Protein AF-A0A7S1TSW2-F1 (afdb_monomer)

Nearest PDB structures (foldseek):
  7vyv-assembly1_B  TM=2.703E-01  e=9.333E-02  Klebsiella phage GH-K3
  3m7o-assembly3_C  TM=3.917E-01  e=9.708E-01  Mus musculus
  4f8t-assembly1_A-2  TM=3.704E-01  e=3.701E+00  Homo sapiens
  4jvf-assembly1_B  TM=3.616E-01  e=3.913E+00  Homo sapiens
  4f80-assembly1_A-2  TM=3.771E-01  e=9.032E+00  Homo sapiens

Mean predicted aligned error: 3.85 Å

Sequence (163 aa):
TVVEFISYEGEMTAADGPAAGMTSVDIGIAQSYQTPVGESLQRTGSICAPASWVSAPRTRGAINYMQYIEVCVLSIPDLFFNEFHYNDIGVDDGEFIEVAGNINTDLTDWSIALYNGNDDQVYDTVSLTGCALSNEVMGVGFYVVGFPTNGIQNGAPDGIALV

Organism: NCBI:txid124430

Foldseek 3Di:
DWPAKAKELAKDQACDDPRHRPIHHYLDDDDDLAAAPQWKWFFADEQQDGRHIDIDGDDAWHADDNYDHDPNPPARPQKDWGIWAQDYNPWRAFTKTKMKHFFFSAQVPKKKWKAAPVRSYTPDIGRDHDTGFHCPDPGMGMDMDTAHTNRHPDDNIIMMTID

Radius of gyration: 14.83 Å; Cα contacts (8 Å, |Δi|>4): 445; chains: 1; bounding box: 41×32×35 Å

pLDDT: mean 92.37, std 8.53, range [55.44, 98.75]

Solvent-accessible surface area (backbone atoms only — not comparable to full-atom values): 8747 Å² total; per-residue (Å²): 102,69,77,45,46,37,17,29,62,39,68,44,55,27,67,36,69,90,48,45,77,39,69,35,46,48,60,85,57,70,69,39,74,78,29,60,81,64,45,23,45,26,38,26,40,42,63,48,68,60,78,45,66,44,81,42,72,61,39,88,77,54,80,34,75,76,36,43,82,63,89,59,90,48,75,59,53,71,63,45,83,37,36,36,33,48,46,21,52,83,65,36,65,78,22,32,44,26,35,34,24,39,42,58,40,64,30,69,87,28,32,41,37,35,32,39,37,90,74,28,34,60,79,49,72,47,72,42,76,53,77,43,28,52,68,74,54,100,51,30,15,53,50,78,46,77,42,57,68,71,61,49,78,85,43,73,19,21,33,45,30,37,53

Structure (mmCIF, N/CA/C/O backbone):
data_AF-A0A7S1TSW2-F1
#
_entry.id   AF-A0A7S1TSW2-F1
#
loop_
_atom_site.group_PDB
_atom_site.id
_atom_site.type_symbol
_atom_site.label_atom_id
_atom_site.label_alt_id
_atom_site.label_comp_id
_atom_site.label_asym_id
_atom_site.label_entity_id
_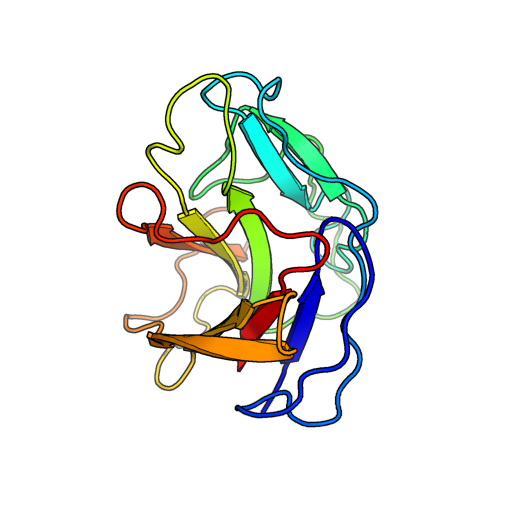atom_site.label_seq_id
_atom_site.pdbx_PDB_ins_code
_atom_site.Cartn_x
_atom_site.Cartn_y
_atom_site.Cartn_z
_atom_site.occupancy
_atom_site.B_iso_or_equiv
_atom_site.auth_seq_id
_atom_site.auth_comp_id
_atom_site.auth_asym_id
_atom_site.auth_atom_id
_atom_site.pdbx_PDB_model_num
ATOM 1 N N . THR A 1 1 ? -1.658 -4.198 16.114 1.00 89.62 1 THR A N 1
ATOM 2 C CA . THR A 1 1 ? -1.594 -2.746 16.446 1.00 89.62 1 THR A CA 1
ATOM 3 C C . THR A 1 1 ? -1.232 -2.051 15.170 1.00 89.62 1 THR A C 1
ATOM 5 O O . THR A 1 1 ? -0.406 -2.608 14.472 1.00 89.62 1 THR A O 1
ATOM 8 N N . VAL A 1 2 ? -1.760 -0.867 14.863 1.00 97.06 2 VAL A N 1
ATOM 9 C CA . VAL A 1 2 ? -1.418 -0.227 13.582 1.00 97.06 2 VAL A CA 1
ATOM 10 C C . VAL A 1 2 ? 0.081 0.066 13.505 1.00 97.06 2 VAL A C 1
ATOM 12 O O . VAL A 1 2 ? 0.618 0.801 14.335 1.00 97.06 2 VAL A O 1
ATOM 15 N N . VAL A 1 3 ? 0.738 -0.548 12.525 1.00 95.75 3 VAL A N 1
ATOM 16 C CA . VAL A 1 3 ? 2.161 -0.379 12.203 1.00 95.75 3 VAL A CA 1
ATOM 17 C C . VAL A 1 3 ? 2.345 0.769 11.226 1.00 95.75 3 VAL A C 1
ATOM 19 O O . VAL A 1 3 ? 3.265 1.570 11.367 1.00 95.75 3 VAL A O 1
ATOM 22 N N . GLU A 1 4 ? 1.438 0.873 10.264 1.00 96.81 4 GLU A N 1
ATOM 23 C CA . GLU A 1 4 ? 1.472 1.890 9.229 1.00 96.81 4 GLU A CA 1
ATOM 24 C C . GLU A 1 4 ? 0.041 2.239 8.825 1.00 96.81 4 GLU A C 1
ATOM 26 O O . GLU A 1 4 ? -0.789 1.347 8.673 1.00 96.81 4 GLU A O 1
ATOM 31 N N . PHE A 1 5 ? -0.251 3.529 8.663 1.00 98.38 5 PHE A N 1
ATOM 32 C CA . PHE A 1 5 ? -1.504 4.007 8.087 1.00 98.38 5 PHE A CA 1
ATOM 33 C C . PHE A 1 5 ? -1.174 5.082 7.060 1.00 98.38 5 PHE A C 1
ATOM 35 O O . PHE A 1 5 ? -0.730 6.173 7.423 1.00 98.38 5 PHE A O 1
ATOM 42 N N . ILE A 1 6 ? -1.346 4.745 5.785 1.00 98.31 6 ILE A N 1
ATOM 43 C CA . ILE A 1 6 ? -1.089 5.643 4.660 1.00 98.31 6 ILE A CA 1
ATOM 44 C C . ILE A 1 6 ? -2.370 5.888 3.879 1.00 98.31 6 ILE A C 1
ATOM 46 O O . ILE A 1 6 ? -3.289 5.071 3.898 1.00 98.31 6 ILE A O 1
ATOM 50 N N . SER A 1 7 ? -2.409 7.014 3.191 1.00 98.38 7 SER A N 1
ATOM 51 C CA . SER A 1 7 ? -3.493 7.412 2.300 1.00 98.38 7 SER A CA 1
ATOM 52 C C . SER A 1 7 ? -2.935 7.901 0.976 1.00 98.38 7 SER A C 1
ATOM 54 O O . SER A 1 7 ? -1.748 8.214 0.854 1.00 98.38 7 SER A O 1
ATOM 56 N N . TYR A 1 8 ? -3.796 7.912 -0.030 1.00 97.19 8 TYR A N 1
ATOM 57 C CA . TYR A 1 8 ? -3.525 8.491 -1.336 1.00 97.19 8 TYR A CA 1
ATOM 58 C C . TYR A 1 8 ? -4.589 9.542 -1.644 1.00 97.19 8 TYR A C 1
ATOM 60 O O . TYR A 1 8 ? -5.684 9.516 -1.094 1.00 97.19 8 TYR A O 1
ATOM 68 N N . GLU A 1 9 ? -4.237 10.502 -2.504 1.00 96.25 9 GLU A N 1
ATOM 69 C CA . GLU A 1 9 ? -5.107 11.631 -2.879 1.00 96.25 9 GLU A CA 1
ATOM 70 C C . GLU A 1 9 ? -5.470 12.595 -1.725 1.00 96.25 9 GLU A C 1
ATOM 72 O O . GLU A 1 9 ? -6.399 13.397 -1.847 1.00 96.25 9 GLU A O 1
ATOM 77 N N . GLY A 1 10 ? -4.698 12.588 -0.634 1.00 96.81 10 GLY A N 1
ATOM 78 C CA . GLY A 1 10 ? -4.856 13.483 0.514 1.00 96.81 10 GLY A CA 1
ATOM 79 C C . GLY A 1 10 ? -4.741 12.755 1.851 1.00 96.81 10 GLY A C 1
ATOM 80 O O . GLY A 1 10 ? -4.442 11.572 1.901 1.00 96.81 10 GLY A O 1
ATOM 81 N N . GLU A 1 11 ? -4.986 13.472 2.948 1.00 97.44 11 GLU A N 1
ATOM 82 C CA . GLU A 1 11 ? -4.928 12.934 4.312 1.00 97.44 11 GLU A CA 1
ATOM 83 C C . GLU A 1 11 ? -6.337 12.652 4.860 1.00 97.44 11 GLU A C 1
ATOM 85 O O . GLU A 1 11 ? -7.238 13.474 4.686 1.00 97.44 11 GLU A O 1
ATOM 90 N N . MET A 1 12 ? -6.510 11.536 5.577 1.00 98.00 12 MET A N 1
ATOM 91 C CA . MET A 1 12 ? -7.738 11.177 6.297 1.00 98.00 12 MET A CA 1
ATOM 92 C C . MET A 1 12 ? -7.485 10.903 7.784 1.00 98.00 12 MET A C 1
ATOM 94 O O . MET A 1 12 ? -6.357 10.651 8.217 1.00 98.00 12 MET A O 1
ATOM 98 N N . THR A 1 13 ? -8.550 10.912 8.587 1.00 98.50 13 THR A N 1
ATOM 99 C CA . THR A 1 13 ? -8.521 10.423 9.974 1.00 98.50 13 THR A CA 1
ATOM 100 C C . THR A 1 13 ? -9.581 9.353 10.139 1.00 98.50 13 THR A C 1
ATOM 102 O O . THR A 1 13 ? -10.763 9.661 10.073 1.00 98.50 13 THR A O 1
ATOM 105 N N . ALA A 1 14 ? -9.161 8.114 10.387 1.00 98.62 14 ALA A N 1
ATOM 106 C CA . ALA A 1 14 ? -10.075 6.980 10.436 1.00 98.62 14 ALA A CA 1
ATOM 107 C C . ALA A 1 14 ? -11.142 7.158 11.530 1.00 98.62 14 ALA A C 1
ATOM 109 O O . ALA A 1 14 ? -10.827 7.407 12.699 1.00 98.62 14 ALA A O 1
ATOM 110 N N . ALA A 1 15 ? -12.409 6.997 11.159 1.00 98.56 15 ALA A N 1
ATOM 111 C CA . ALA A 1 15 ? -13.543 7.063 12.071 1.00 98.56 15 ALA A CA 1
ATOM 112 C C . ALA A 1 15 ? -13.696 5.775 12.896 1.00 98.56 15 ALA A C 1
ATOM 114 O O . ALA A 1 15 ? -14.164 5.827 14.038 1.00 98.56 15 ALA A O 1
ATOM 115 N N . ASP A 1 16 ? -13.297 4.628 12.341 1.00 98.50 16 ASP A N 1
ATOM 116 C CA . ASP A 1 16 ? -13.421 3.318 12.978 1.00 98.50 16 ASP A CA 1
ATOM 117 C C . ASP A 1 16 ? -12.282 2.338 12.605 1.00 98.50 16 ASP A C 1
ATOM 119 O O . ASP A 1 16 ? -11.191 2.722 12.171 1.00 98.50 16 ASP A O 1
ATOM 123 N N . GLY A 1 17 ? -12.498 1.049 12.878 1.00 98.06 17 GLY A N 1
ATOM 124 C CA . GLY A 1 17 ? -11.530 -0.0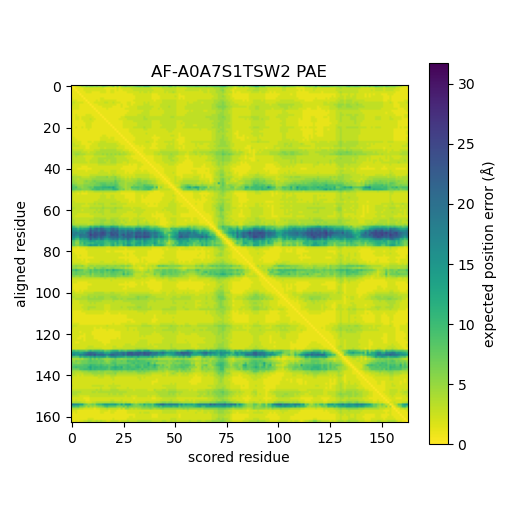04 12.595 1.00 98.06 17 GLY A CA 1
ATOM 125 C C . GLY A 1 17 ? -10.240 0.087 13.427 1.00 98.06 17 GLY A C 1
ATOM 126 O O . GLY A 1 17 ? -10.172 0.799 14.433 1.00 98.06 17 GLY A O 1
ATOM 127 N N . PRO A 1 18 ? -9.197 -0.665 13.040 1.00 98.25 18 PRO A N 1
ATOM 128 C CA . PRO A 1 18 ? -7.937 -0.720 13.781 1.00 98.25 18 PRO A CA 1
ATOM 129 C C . PRO A 1 18 ? -7.215 0.626 13.928 1.00 98.25 18 PRO A C 1
ATOM 131 O O . PRO A 1 18 ? -6.540 0.838 14.934 1.00 98.25 18 PRO A O 1
ATOM 134 N N . ALA A 1 19 ? -7.367 1.521 12.949 1.00 98.56 19 ALA A N 1
ATOM 135 C CA . ALA A 1 19 ? -6.777 2.855 12.931 1.00 98.56 19 ALA A CA 1
ATOM 136 C C . ALA A 1 19 ? -7.695 3.953 13.493 1.00 98.56 19 ALA A C 1
ATOM 138 O O . ALA A 1 19 ? -7.362 5.125 13.357 1.00 98.56 19 ALA A O 1
ATOM 139 N N . ALA A 1 20 ? -8.817 3.620 14.142 1.00 98.62 20 ALA A N 1
ATOM 140 C CA . ALA A 1 20 ? -9.770 4.601 14.670 1.00 98.62 20 ALA A CA 1
ATOM 141 C C . ALA A 1 20 ? -9.093 5.742 15.460 1.00 98.62 20 ALA A C 1
ATOM 143 O O . ALA A 1 20 ? -8.399 5.516 16.456 1.00 98.62 20 ALA A O 1
ATOM 144 N N . GLY A 1 21 ? -9.327 6.981 15.027 1.00 98.44 21 GLY A N 1
ATOM 145 C CA . GLY A 1 21 ? -8.756 8.200 15.602 1.00 98.44 21 GLY A CA 1
ATOM 146 C C . GLY A 1 21 ? -7.308 8.498 15.197 1.00 98.44 21 GLY A C 1
ATOM 147 O O . GLY A 1 21 ? -6.766 9.510 15.640 1.00 98.44 21 GLY A O 1
ATOM 148 N N . MET A 1 22 ? -6.674 7.653 14.380 1.00 98.69 22 MET A N 1
ATOM 149 C CA . MET A 1 22 ? -5.363 7.914 13.790 1.00 98.69 22 MET A CA 1
ATOM 150 C C . MET A 1 22 ? -5.520 8.712 12.499 1.00 98.69 22 MET A C 1
ATOM 152 O O . MET A 1 22 ? -6.403 8.441 11.687 1.00 98.69 22 MET A O 1
ATOM 156 N N . THR A 1 23 ? -4.627 9.674 12.301 1.00 98.56 23 THR A N 1
ATOM 157 C CA . THR A 1 23 ? -4.477 10.393 11.035 1.00 98.56 23 THR A CA 1
ATOM 158 C C . THR A 1 23 ? -3.488 9.635 10.150 1.00 98.56 23 THR A C 1
ATOM 160 O O . THR A 1 23 ? -2.413 9.252 10.617 1.00 98.56 23 THR A O 1
ATOM 163 N N . SER A 1 24 ? -3.871 9.379 8.901 1.00 98.50 24 SER A N 1
ATOM 164 C CA . SER A 1 24 ? -3.026 8.726 7.894 1.00 98.50 24 SER A CA 1
ATOM 165 C C . SER A 1 24 ? -1.832 9.598 7.508 1.00 98.50 24 SER A C 1
ATOM 167 O O . SER A 1 24 ? -1.896 10.815 7.646 1.00 98.50 24 SER A O 1
ATOM 169 N N . VAL A 1 25 ? -0.794 9.008 6.923 1.00 97.69 25 VAL A N 1
ATOM 170 C CA . VAL A 1 25 ? 0.234 9.755 6.186 1.00 97.69 25 VAL A CA 1
ATOM 171 C C . VAL A 1 25 ? -0.095 9.725 4.693 1.00 97.69 25 VAL A C 1
ATOM 173 O O . VAL A 1 25 ? -0.043 8.658 4.084 1.00 97.69 25 VAL A O 1
ATOM 176 N N . ASP A 1 26 ? -0.388 10.885 4.099 1.00 97.69 26 ASP A N 1
ATOM 177 C CA . ASP A 1 26 ? -0.530 11.011 2.641 1.00 97.69 26 ASP A CA 1
ATOM 178 C C . ASP A 1 26 ? 0.809 10.699 1.954 1.00 97.69 26 ASP A C 1
ATOM 180 O O . ASP A 1 26 ? 1.849 11.286 2.279 1.00 97.69 26 ASP A O 1
ATOM 184 N N . ILE A 1 27 ? 0.794 9.775 0.992 1.00 97.12 27 ILE A N 1
ATOM 185 C CA . ILE A 1 27 ? 1.990 9.403 0.228 1.00 97.12 27 ILE A CA 1
ATOM 186 C C . ILE A 1 27 ? 2.400 10.469 -0.800 1.00 97.12 27 ILE A C 1
ATOM 188 O O . ILE A 1 27 ? 3.504 10.407 -1.347 1.00 97.12 27 ILE A O 1
ATOM 192 N N . GLY A 1 28 ? 1.522 11.440 -1.076 1.00 96.50 28 GLY A N 1
ATOM 193 C CA . GLY A 1 28 ? 1.790 12.605 -1.918 1.00 96.50 28 GLY A CA 1
ATOM 194 C C . GLY A 1 28 ? 1.789 12.336 -3.426 1.00 96.50 28 GLY A C 1
ATOM 195 O O . GLY A 1 28 ? 2.109 13.237 -4.206 1.00 96.50 28 GLY A O 1
ATOM 196 N N . ILE A 1 29 ? 1.439 11.119 -3.850 1.00 96.56 29 ILE A N 1
ATOM 197 C CA . ILE A 1 29 ? 1.208 10.737 -5.249 1.00 96.56 29 ILE A CA 1
ATOM 198 C C . ILE A 1 29 ? -0.045 9.863 -5.357 1.00 96.56 29 ILE A C 1
ATOM 200 O O . ILE A 1 29 ? -0.470 9.254 -4.381 1.00 96.56 29 ILE A O 1
ATOM 204 N N . ALA A 1 30 ? -0.624 9.791 -6.552 1.00 96.94 30 ALA A N 1
ATOM 205 C CA . ALA A 1 30 ? -1.864 9.071 -6.808 1.00 96.94 30 ALA A CA 1
ATOM 206 C C . ALA A 1 30 ? -1.850 8.433 -8.198 1.00 96.94 30 ALA A C 1
ATOM 208 O O . ALA A 1 30 ? -1.189 8.930 -9.117 1.00 96.94 30 ALA A O 1
ATOM 209 N N . GLN A 1 31 ? -2.601 7.346 -8.351 1.00 96.94 31 GLN A N 1
ATOM 210 C CA . GLN A 1 31 ? -3.017 6.858 -9.658 1.00 96.94 31 GLN A CA 1
ATOM 211 C C . GLN A 1 31 ? -4.308 7.567 -10.081 1.00 96.94 31 GLN A C 1
ATOM 213 O O . GLN A 1 31 ? -5.016 8.150 -9.271 1.00 96.94 31 GLN A O 1
ATOM 218 N N . SER A 1 32 ? -4.595 7.564 -11.376 1.00 94.19 32 SER A N 1
ATOM 219 C CA . SER A 1 32 ? -5.779 8.205 -11.941 1.00 94.19 32 SER A CA 1
ATOM 220 C C . SER A 1 32 ? -6.268 7.411 -13.143 1.00 94.19 32 SER A C 1
ATOM 222 O O . SER A 1 32 ? -5.542 6.570 -13.668 1.00 94.19 32 SER A O 1
ATOM 224 N N . TYR A 1 33 ? -7.401 7.829 -13.705 1.00 92.56 33 TYR A N 1
ATOM 225 C CA . TYR A 1 33 ? -7.931 7.335 -14.982 1.00 92.56 33 TYR A CA 1
ATOM 226 C C . TYR A 1 33 ? -6.994 7.552 -16.192 1.00 92.56 33 TYR A C 1
ATOM 228 O O . TYR A 1 33 ? -7.369 7.274 -17.333 1.00 92.56 33 TYR A O 1
ATOM 236 N N . GLN A 1 34 ? -5.812 8.146 -15.991 1.00 94.12 34 GLN A N 1
ATOM 237 C CA . GLN A 1 34 ? -4.747 8.316 -16.984 1.00 94.12 34 GLN A CA 1
ATOM 238 C C . GLN A 1 34 ? -3.490 7.490 -16.670 1.00 94.12 34 GLN A C 1
ATOM 240 O O . GLN A 1 34 ? -2.536 7.532 -17.446 1.00 94.12 34 GLN A O 1
ATOM 245 N N . THR A 1 35 ? -3.469 6.741 -15.567 1.00 95.25 35 THR A N 1
ATOM 246 C CA . THR A 1 35 ? -2.348 5.874 -15.202 1.00 95.25 35 THR A CA 1
ATOM 247 C C . THR A 1 35 ? -2.260 4.695 -16.174 1.00 95.25 35 THR A C 1
ATOM 249 O O . THR A 1 35 ? -3.221 3.939 -16.307 1.00 95.25 35 THR A O 1
ATOM 252 N N . PRO A 1 36 ? -1.134 4.504 -16.886 1.00 95.88 36 PRO A N 1
ATOM 253 C CA . PRO A 1 36 ? -0.985 3.380 -17.801 1.00 95.88 36 PRO A CA 1
ATOM 254 C C . PRO A 1 36 ? -1.201 2.024 -17.123 1.00 95.88 36 PRO A C 1
ATOM 256 O O . PRO A 1 36 ? -0.710 1.778 -16.022 1.00 95.88 36 PRO A O 1
ATOM 259 N N . VAL A 1 37 ? -1.872 1.112 -17.830 1.00 94.69 37 VAL A N 1
ATOM 260 C CA . VAL A 1 37 ? -2.028 -0.277 -17.383 1.00 94.69 37 VAL A CA 1
ATOM 261 C C . VAL A 1 37 ? -0.652 -0.892 -17.123 1.00 94.69 37 VAL A C 1
ATOM 263 O O . VAL A 1 37 ? 0.212 -0.916 -18.003 1.00 94.69 37 VAL A O 1
ATOM 266 N N . GLY A 1 38 ? -0.475 -1.443 -15.923 1.00 95.31 38 GLY A N 1
ATOM 267 C CA . GLY A 1 38 ? 0.774 -2.063 -15.485 1.00 95.31 38 GLY A CA 1
ATOM 268 C C . GLY A 1 38 ? 1.695 -1.173 -14.655 1.00 95.31 38 GLY A C 1
ATOM 269 O O . GLY A 1 38 ? 2.755 -1.651 -14.256 1.00 95.31 38 GLY A O 1
ATOM 270 N N . GLU A 1 39 ? 1.294 0.060 -14.363 1.00 97.38 39 GLU A N 1
ATOM 271 C CA . GLU A 1 39 ? 1.942 0.921 -13.372 1.00 97.38 39 GLU A CA 1
ATOM 272 C C . GLU A 1 39 ? 1.393 0.664 -11.959 1.00 97.38 39 GLU A C 1
ATOM 274 O O . GLU A 1 39 ? 0.256 0.229 -11.773 1.00 97.38 39 GLU A O 1
ATOM 279 N N . SER A 1 40 ? 2.205 0.964 -10.953 1.00 98.31 40 SER A N 1
ATOM 280 C CA . SER A 1 40 ? 1.868 0.886 -9.529 1.00 98.31 40 SER A CA 1
ATOM 281 C C . SER A 1 40 ? 2.538 2.027 -8.770 1.00 98.31 40 SER A C 1
ATOM 283 O O . SER A 1 40 ? 3.494 2.638 -9.255 1.00 98.31 40 SER A O 1
ATOM 285 N N . LEU A 1 41 ? 2.042 2.317 -7.569 1.00 98.38 41 LEU A N 1
ATOM 286 C CA . LEU A 1 41 ? 2.715 3.202 -6.626 1.00 98.38 41 LEU A CA 1
ATOM 287 C C . LEU A 1 41 ? 3.695 2.372 -5.805 1.00 98.38 41 LEU A C 1
ATOM 289 O O . LEU A 1 41 ? 3.311 1.393 -5.171 1.00 98.38 41 LEU A O 1
ATOM 293 N N . GLN A 1 42 ? 4.964 2.757 -5.837 1.00 98.25 42 GLN A N 1
ATOM 294 C CA . GLN A 1 42 ? 6.084 1.994 -5.300 1.00 98.25 42 GLN A CA 1
ATOM 295 C C . GLN A 1 42 ? 6.883 2.833 -4.317 1.00 98.25 42 GLN A C 1
ATOM 297 O O . GLN A 1 42 ? 7.248 3.972 -4.619 1.00 98.25 42 GLN A O 1
ATOM 302 N N . ARG A 1 43 ? 7.257 2.255 -3.175 1.00 96.44 43 ARG A N 1
ATOM 303 C CA . ARG A 1 43 ? 8.323 2.824 -2.351 1.00 96.44 43 ARG A CA 1
ATOM 304 C C . ARG A 1 43 ? 9.656 2.748 -3.091 1.00 96.44 43 ARG A C 1
ATOM 306 O O . ARG A 1 43 ? 9.990 1.722 -3.674 1.00 96.44 43 ARG A O 1
ATOM 313 N N . THR A 1 44 ? 10.443 3.816 -3.031 1.00 94.62 44 THR A N 1
ATOM 314 C CA . THR A 1 44 ? 11.757 3.914 -3.687 1.00 94.62 44 THR A CA 1
ATOM 315 C C . THR A 1 44 ? 12.851 4.352 -2.706 1.00 94.62 44 THR A C 1
ATOM 317 O O . THR A 1 44 ? 12.566 4.804 -1.594 1.00 94.62 44 THR A O 1
ATOM 320 N N . GLY A 1 45 ? 14.118 4.229 -3.107 1.00 91.56 45 GLY A N 1
ATOM 321 C CA . GLY A 1 45 ? 15.274 4.530 -2.262 1.00 91.56 45 GLY A CA 1
ATOM 322 C C . GLY A 1 45 ? 15.671 3.382 -1.327 1.00 91.56 45 GLY A C 1
ATOM 323 O O . GLY A 1 45 ? 15.528 2.210 -1.665 1.00 91.56 45 GLY A O 1
ATOM 324 N N . SER A 1 46 ? 16.217 3.707 -0.155 1.00 88.00 46 SER A N 1
ATOM 325 C CA . SER A 1 46 ? 16.716 2.700 0.791 1.00 88.00 46 SER A CA 1
ATOM 326 C C . SER A 1 46 ? 15.582 1.884 1.417 1.00 88.00 46 SER A C 1
ATOM 328 O O . SER A 1 46 ? 14.668 2.450 2.014 1.00 88.00 46 SER A O 1
ATOM 330 N N . ILE A 1 47 ? 15.682 0.553 1.371 1.00 86.50 47 ILE A N 1
ATOM 331 C CA . ILE A 1 47 ? 14.711 -0.352 2.009 1.00 86.50 47 ILE A CA 1
ATOM 332 C C . ILE A 1 47 ? 14.734 -0.291 3.545 1.00 86.50 47 ILE A C 1
ATOM 334 O O . ILE A 1 47 ? 13.784 -0.711 4.195 1.00 86.50 47 ILE A O 1
ATOM 338 N N . CYS A 1 48 ? 15.816 0.223 4.140 1.00 82.25 48 CYS A N 1
ATOM 339 C CA . CYS A 1 48 ? 15.951 0.321 5.596 1.00 82.25 48 CYS A CA 1
ATOM 340 C C . CYS A 1 48 ? 15.143 1.493 6.180 1.00 82.25 48 CYS A C 1
ATOM 342 O O . CYS A 1 48 ? 14.857 1.517 7.373 1.00 82.25 48 CYS A O 1
ATOM 344 N N . ALA A 1 49 ? 14.839 2.499 5.359 1.00 81.50 49 ALA A N 1
ATOM 345 C CA . ALA A 1 49 ? 14.081 3.685 5.746 1.00 81.50 49 ALA A CA 1
ATOM 346 C C . ALA A 1 49 ? 13.251 4.166 4.550 1.00 81.50 49 ALA A C 1
ATOM 348 O O . ALA A 1 49 ? 13.478 5.267 4.033 1.00 81.50 49 ALA A O 1
ATOM 349 N N . PRO A 1 50 ? 12.335 3.324 4.046 1.00 79.69 50 PRO A N 1
ATOM 350 C CA . PRO A 1 50 ? 11.647 3.643 2.821 1.00 79.69 50 PRO A CA 1
ATOM 351 C C . PRO A 1 50 ? 10.602 4.715 3.171 1.00 79.69 50 PRO A C 1
ATOM 353 O O . PRO A 1 50 ? 9.813 4.560 4.102 1.00 79.69 50 PRO A O 1
ATOM 356 N N . ALA A 1 51 ? 10.638 5.855 2.483 1.00 82.88 51 ALA A N 1
ATOM 357 C CA . ALA A 1 51 ? 9.800 7.024 2.803 1.00 82.88 51 ALA A CA 1
ATOM 358 C C . ALA A 1 51 ? 9.200 7.694 1.561 1.00 82.88 51 ALA A C 1
ATOM 360 O O . ALA A 1 51 ? 8.140 8.304 1.644 1.00 82.88 51 ALA A O 1
ATOM 361 N N . SER A 1 52 ? 9.863 7.560 0.414 1.00 93.75 52 SER A N 1
ATOM 362 C CA . SER A 1 52 ? 9.439 8.182 -0.837 1.00 93.75 52 SER A CA 1
ATOM 363 C C . SER A 1 52 ? 8.661 7.203 -1.702 1.00 93.75 52 SER A C 1
ATOM 365 O O . SER A 1 52 ? 9.005 6.020 -1.752 1.00 93.75 52 SER A O 1
ATOM 367 N N . TRP A 1 53 ? 7.684 7.728 -2.435 1.00 97.69 53 TRP A N 1
ATOM 368 C CA . TRP A 1 53 ? 6.862 6.984 -3.382 1.00 97.69 53 TRP A CA 1
ATOM 369 C C . TRP A 1 53 ? 7.104 7.450 -4.822 1.00 97.69 53 TRP A C 1
ATOM 371 O O . TRP A 1 53 ? 7.455 8.606 -5.065 1.00 97.69 53 TRP A O 1
ATOM 381 N N . VAL A 1 54 ? 6.917 6.549 -5.784 1.00 97.81 54 VAL A N 1
ATOM 382 C CA . VAL A 1 54 ? 6.993 6.819 -7.227 1.00 97.81 54 VAL A CA 1
ATOM 383 C C . VAL A 1 54 ? 5.924 6.013 -7.969 1.00 97.81 54 VAL A C 1
ATOM 385 O O . VAL A 1 54 ? 5.572 4.927 -7.523 1.00 97.81 54 VAL A O 1
ATOM 388 N N . SER A 1 55 ? 5.418 6.519 -9.097 1.00 97.44 55 SER A N 1
ATOM 389 C CA . SER A 1 55 ? 4.687 5.688 -10.067 1.00 97.44 55 SER A CA 1
ATOM 390 C C . SER A 1 55 ? 5.688 5.075 -11.039 1.00 97.44 55 SER A C 1
ATOM 392 O O . SER A 1 55 ? 6.450 5.818 -11.667 1.00 97.44 55 SER A O 1
ATOM 394 N N . ALA A 1 56 ? 5.712 3.750 -11.134 1.00 98.06 56 ALA A N 1
ATOM 395 C CA . ALA A 1 56 ? 6.587 3.024 -12.050 1.00 98.06 56 ALA A CA 1
ATOM 396 C C . ALA A 1 56 ? 5.947 1.695 -12.510 1.00 98.06 56 ALA A C 1
ATOM 398 O O . ALA A 1 56 ? 4.962 1.244 -11.913 1.00 98.06 56 ALA A O 1
ATOM 399 N N . PRO A 1 57 ? 6.503 1.020 -13.541 1.00 97.88 57 PRO A N 1
ATOM 400 C CA . PRO A 1 57 ? 6.048 -0.308 -13.940 1.00 97.88 57 PRO A CA 1
ATOM 401 C C . PRO A 1 57 ? 6.117 -1.290 -12.770 1.00 97.88 57 PRO A C 1
ATOM 403 O O . PRO A 1 57 ? 7.150 -1.373 -12.104 1.00 97.88 57 PRO A O 1
ATOM 406 N N . ARG A 1 58 ? 5.035 -2.040 -12.540 1.00 96.88 58 ARG A N 1
ATOM 407 C CA . ARG A 1 58 ? 4.871 -2.893 -11.356 1.00 96.88 58 ARG A CA 1
ATOM 408 C C . ARG A 1 58 ? 5.954 -3.956 -11.177 1.00 96.88 58 ARG A C 1
ATOM 410 O O . ARG A 1 58 ? 6.367 -4.598 -12.146 1.00 96.88 58 ARG A O 1
ATOM 417 N N . THR A 1 59 ? 6.330 -4.199 -9.926 1.00 96.31 59 THR A N 1
ATOM 418 C CA . THR A 1 59 ? 7.462 -5.039 -9.502 1.00 96.31 59 THR A CA 1
ATOM 419 C C . THR A 1 59 ? 7.073 -6.108 -8.481 1.00 96.31 59 THR A C 1
ATOM 421 O O . THR A 1 59 ? 7.913 -6.553 -7.712 1.00 96.31 59 THR A O 1
ATOM 424 N N . ARG A 1 60 ? 5.831 -6.604 -8.538 1.00 94.06 60 ARG A N 1
ATOM 425 C CA . ARG A 1 60 ? 5.299 -7.657 -7.649 1.00 94.06 60 ARG A CA 1
ATOM 426 C C . ARG A 1 60 ? 6.303 -8.768 -7.321 1.00 94.06 60 ARG A C 1
ATOM 428 O O . ARG A 1 60 ? 6.756 -9.490 -8.214 1.00 94.06 60 ARG A O 1
ATOM 435 N N . GLY A 1 61 ? 6.548 -8.972 -6.035 1.00 93.50 61 GLY A N 1
ATOM 436 C CA . GL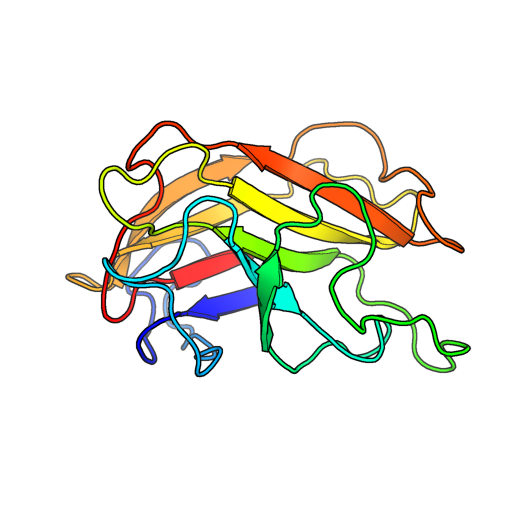Y A 1 61 ? 7.451 -9.976 -5.487 1.00 93.50 61 GLY A CA 1
ATOM 437 C C . GLY A 1 61 ? 8.932 -9.649 -5.677 1.00 93.50 61 GLY A C 1
ATOM 438 O O . GLY A 1 61 ? 9.764 -10.539 -5.516 1.00 93.50 61 GLY A O 1
ATOM 439 N N . ALA A 1 62 ? 9.277 -8.421 -6.067 1.00 93.31 62 ALA A N 1
ATOM 440 C CA . ALA A 1 62 ? 10.634 -8.006 -6.384 1.00 93.31 62 ALA A CA 1
ATOM 441 C C . ALA A 1 62 ? 10.924 -6.583 -5.884 1.00 93.31 62 ALA A C 1
ATOM 443 O O . ALA A 1 62 ? 10.055 -5.852 -5.431 1.00 93.31 62 ALA A O 1
ATOM 444 N N . ILE A 1 63 ? 12.195 -6.187 -5.971 1.00 93.31 63 ILE A N 1
ATOM 445 C CA . ILE A 1 63 ? 12.630 -4.836 -5.609 1.00 93.31 63 ILE A CA 1
ATOM 446 C C . ILE A 1 63 ? 12.008 -3.806 -6.553 1.00 93.31 63 ILE A C 1
ATOM 448 O O . ILE A 1 63 ? 12.069 -3.956 -7.777 1.00 93.31 63 ILE A O 1
ATOM 452 N N . ASN A 1 64 ? 11.502 -2.731 -5.955 1.00 95.81 64 ASN A N 1
ATOM 453 C CA . ASN A 1 64 ? 10.876 -1.621 -6.658 1.00 95.81 64 ASN A CA 1
ATOM 454 C C . ASN A 1 64 ? 11.856 -0.799 -7.502 1.00 95.81 64 ASN A C 1
ATOM 456 O O . ASN A 1 64 ? 13.083 -0.835 -7.341 1.00 95.81 64 ASN A O 1
ATOM 460 N N . TYR A 1 65 ? 11.299 0.042 -8.370 1.00 95.31 65 TYR A N 1
ATOM 461 C CA . TYR A 1 65 ? 12.057 0.976 -9.188 1.00 95.31 65 TYR A CA 1
ATOM 462 C C . TYR A 1 65 ? 12.949 1.899 -8.342 1.00 95.31 65 TYR A C 1
ATOM 464 O O . TYR A 1 65 ? 12.483 2.677 -7.507 1.00 95.31 65 TYR A O 1
ATOM 472 N N . MET A 1 66 ? 14.263 1.823 -8.585 1.00 93.50 66 MET A N 1
ATOM 473 C CA . MET A 1 66 ? 15.305 2.558 -7.850 1.00 93.50 66 MET A CA 1
ATOM 474 C C . MET A 1 66 ? 15.316 2.320 -6.330 1.00 93.50 66 MET A C 1
ATOM 476 O O . MET A 1 66 ? 15.938 3.087 -5.592 1.00 93.50 66 MET A O 1
ATOM 480 N N . GLN A 1 67 ? 14.677 1.254 -5.852 1.00 92.31 67 GLN A N 1
ATOM 481 C CA . GLN A 1 67 ? 14.839 0.807 -4.480 1.00 92.31 67 GLN A CA 1
ATOM 482 C C . GLN A 1 67 ? 16.150 0.022 -4.347 1.00 92.31 67 GLN A C 1
ATOM 484 O O . GLN A 1 67 ? 16.581 -0.683 -5.262 1.00 92.31 67 GLN A O 1
ATOM 489 N N . TYR A 1 68 ? 16.836 0.187 -3.224 1.00 86.94 68 TYR A N 1
ATOM 490 C CA . TYR A 1 68 ? 18.132 -0.431 -2.987 1.00 86.94 68 TYR A CA 1
ATOM 491 C C . TYR A 1 68 ? 18.322 -0.785 -1.515 1.00 86.94 68 TYR A C 1
ATOM 493 O O . TYR A 1 68 ? 17.663 -0.259 -0.618 1.00 86.94 68 TYR A O 1
ATOM 501 N N . ILE A 1 69 ? 19.272 -1.681 -1.271 1.00 79.31 69 ILE A N 1
ATOM 502 C CA . ILE A 1 69 ? 19.636 -2.138 0.065 1.00 79.31 69 ILE A CA 1
ATOM 503 C C . ILE A 1 69 ? 20.961 -1.475 0.421 1.00 79.31 69 ILE A C 1
ATOM 505 O O . ILE A 1 69 ? 22.019 -1.852 -0.083 1.00 79.31 69 ILE A O 1
ATOM 509 N N . GLU A 1 70 ? 20.909 -0.451 1.266 1.00 73.75 70 GLU A N 1
ATOM 510 C CA . GLU A 1 70 ? 22.103 -0.010 1.983 1.00 73.75 70 GLU A CA 1
ATOM 511 C C . GLU A 1 70 ? 22.425 -1.026 3.081 1.00 73.75 70 GLU A C 1
ATOM 513 O O . GLU A 1 70 ? 21.550 -1.765 3.531 1.00 73.75 70 GLU A O 1
ATOM 518 N N . VAL A 1 71 ? 23.683 -1.086 3.534 1.00 66.06 71 VAL A N 1
ATOM 519 C CA . VAL A 1 71 ? 23.993 -1.809 4.773 1.00 66.06 71 VAL A CA 1
ATOM 520 C C . VAL A 1 71 ? 23.194 -1.128 5.876 1.00 66.06 71 VAL A C 1
ATOM 522 O O . VAL A 1 71 ? 23.558 -0.052 6.347 1.00 66.06 71 VAL A O 1
ATOM 525 N N . CYS A 1 72 ? 22.071 -1.748 6.225 1.00 60.62 72 CYS A N 1
ATOM 526 C CA . CYS A 1 72 ? 21.125 -1.268 7.204 1.00 60.62 72 CYS A CA 1
ATOM 527 C C . CYS A 1 72 ? 21.817 -1.239 8.576 1.00 60.62 72 CYS A C 1
ATOM 529 O O . CYS A 1 72 ? 21.821 -2.217 9.317 1.00 60.62 72 CYS A O 1
ATOM 531 N N . VAL A 1 73 ? 22.453 -0.114 8.920 1.00 58.72 73 VAL A N 1
ATOM 532 C CA . VAL A 1 73 ? 22.921 0.156 10.295 1.00 58.72 73 VAL A CA 1
ATOM 533 C C . VAL A 1 73 ? 21.749 0.473 11.238 1.00 58.72 73 VAL A C 1
ATOM 535 O O . VAL A 1 73 ? 21.938 0.620 12.443 1.00 58.72 73 VAL A O 1
ATOM 538 N N . LEU A 1 74 ? 20.542 0.557 10.673 1.00 55.44 74 LEU A N 1
ATOM 539 C CA . LEU A 1 74 ? 19.238 0.660 11.316 1.00 55.44 74 LEU A CA 1
ATOM 540 C C . LEU A 1 74 ? 18.476 -0.625 10.972 1.00 55.44 74 LEU A C 1
ATOM 542 O O . LEU A 1 74 ? 18.513 -1.034 9.821 1.00 55.44 74 LEU A O 1
ATOM 546 N N . SER A 1 75 ? 17.831 -1.295 11.923 1.00 68.06 75 SER A N 1
ATOM 547 C CA . SER A 1 75 ? 17.034 -2.500 11.641 1.00 68.06 75 SER A CA 1
ATOM 548 C C . SER A 1 75 ? 15.990 -2.234 10.549 1.00 68.06 75 SER A C 1
ATOM 550 O O . SER A 1 75 ? 15.307 -1.213 10.609 1.00 68.06 75 SER A O 1
ATOM 552 N N . ILE A 1 76 ? 15.849 -3.148 9.583 1.00 68.81 76 ILE A N 1
ATOM 553 C CA . ILE A 1 76 ? 14.744 -3.116 8.610 1.00 68.81 76 ILE A CA 1
ATOM 554 C C . ILE A 1 76 ? 13.421 -3.145 9.393 1.00 68.81 76 ILE A C 1
ATOM 556 O O . ILE A 1 76 ? 13.349 -3.908 10.365 1.00 68.81 76 ILE A O 1
ATOM 560 N N . PRO A 1 77 ? 12.400 -2.349 9.016 1.00 69.56 77 PRO A N 1
ATOM 561 C CA . PRO A 1 77 ? 11.082 -2.443 9.638 1.00 69.56 77 PRO A CA 1
ATOM 562 C C . PRO A 1 77 ? 10.533 -3.875 9.554 1.00 69.56 77 PRO A C 1
ATOM 564 O O . PRO A 1 77 ? 10.771 -4.575 8.569 1.00 69.56 77 PRO A O 1
ATOM 567 N N . ASP A 1 78 ? 9.801 -4.314 10.580 1.00 80.94 78 ASP A N 1
ATOM 568 C CA . ASP A 1 78 ? 9.318 -5.701 10.662 1.00 80.94 78 ASP A CA 1
ATOM 569 C C . ASP A 1 78 ? 8.408 -6.069 9.476 1.00 80.94 78 ASP A C 1
ATOM 571 O O . ASP A 1 78 ? 8.532 -7.168 8.924 1.00 80.94 78 ASP A O 1
ATOM 575 N N . LEU A 1 79 ? 7.552 -5.127 9.060 1.00 92.25 79 LEU A N 1
ATOM 576 C CA . LEU A 1 79 ? 6.702 -5.188 7.872 1.00 92.25 79 LEU A CA 1
ATOM 577 C C . LEU A 1 79 ? 6.219 -3.770 7.504 1.00 92.25 79 LEU A C 1
ATOM 579 O O . LEU A 1 79 ? 5.942 -2.973 8.401 1.00 92.25 79 LEU A O 1
ATOM 583 N N . PHE A 1 80 ? 6.118 -3.444 6.216 1.00 94.81 80 PHE A N 1
ATOM 584 C CA . PHE A 1 80 ? 5.633 -2.144 5.724 1.00 94.81 80 PHE A CA 1
ATOM 585 C C . PHE A 1 80 ? 5.012 -2.270 4.326 1.00 94.81 80 PHE A C 1
ATOM 587 O O . PHE A 1 80 ? 5.308 -3.225 3.604 1.00 94.81 80 PHE A O 1
ATOM 594 N N . PHE A 1 81 ? 4.189 -1.302 3.912 1.00 97.44 81 PHE A N 1
ATOM 595 C CA . PHE A 1 81 ? 3.655 -1.251 2.545 1.00 97.44 81 PHE A CA 1
ATOM 596 C C . PHE A 1 81 ? 4.751 -0.907 1.540 1.00 97.44 81 PHE A C 1
ATOM 598 O O . PHE A 1 81 ? 5.382 0.142 1.652 1.00 97.44 81 PHE A O 1
ATOM 605 N N . ASN A 1 82 ? 4.966 -1.763 0.543 1.00 96.88 82 ASN A N 1
ATOM 606 C CA . ASN A 1 82 ? 6.036 -1.601 -0.438 1.00 96.88 82 ASN A CA 1
ATOM 607 C C . ASN A 1 82 ? 5.527 -1.115 -1.795 1.00 96.88 82 ASN A C 1
ATOM 609 O O . ASN A 1 82 ? 6.137 -0.237 -2.402 1.00 96.88 82 ASN A O 1
ATOM 613 N N . GLU A 1 83 ? 4.422 -1.674 -2.276 1.00 97.94 83 GLU A N 1
ATOM 614 C CA . GLU A 1 83 ? 3.893 -1.396 -3.609 1.00 97.94 83 GLU A CA 1
ATOM 615 C C . GLU A 1 83 ? 2.381 -1.632 -3.626 1.00 97.94 83 GLU A C 1
ATOM 617 O O . GLU A 1 83 ? 1.902 -2.581 -3.013 1.00 97.94 83 GLU A O 1
ATOM 622 N N . PHE A 1 84 ? 1.607 -0.803 -4.324 1.00 98.44 84 PHE A N 1
ATOM 623 C CA . PHE A 1 84 ? 0.183 -1.069 -4.531 1.00 98.44 84 PHE A CA 1
ATOM 624 C C . PHE A 1 84 ? -0.349 -0.471 -5.835 1.00 98.44 84 PHE A C 1
ATOM 626 O O . PHE A 1 84 ? 0.250 0.428 -6.429 1.00 98.44 84 PHE A O 1
ATOM 633 N N . HIS A 1 85 ? -1.482 -0.994 -6.292 1.00 97.75 85 HIS A N 1
ATOM 634 C CA . HIS A 1 85 ? -2.181 -0.542 -7.491 1.00 97.75 85 HIS A CA 1
ATOM 635 C C . HIS A 1 85 ? -3.689 -0.572 -7.259 1.00 97.75 85 HIS A C 1
ATOM 637 O O . HIS A 1 85 ? -4.208 -1.614 -6.860 1.00 97.75 85 HIS A O 1
ATOM 643 N N . TYR A 1 86 ? -4.349 0.553 -7.536 1.00 97.06 86 TYR A N 1
ATOM 644 C CA . TYR A 1 86 ? -5.784 0.753 -7.332 1.00 97.06 86 TYR A CA 1
ATOM 645 C C . TYR A 1 86 ? -6.501 1.415 -8.525 1.00 97.06 86 TYR A C 1
ATOM 647 O O . TYR A 1 86 ? -7.712 1.306 -8.612 1.00 97.06 86 TYR A O 1
ATOM 655 N N . ASN A 1 87 ? -5.788 2.083 -9.450 1.00 95.56 87 ASN A N 1
ATOM 656 C CA . ASN A 1 87 ? -6.424 2.787 -10.576 1.00 95.56 87 ASN A CA 1
ATOM 657 C C . ASN A 1 87 ? -5.620 2.704 -11.882 1.00 95.56 87 ASN A C 1
ATOM 659 O O . ASN A 1 87 ? -4.393 2.887 -11.861 1.00 95.56 87 ASN A O 1
ATOM 663 N N . ASP A 1 88 ? -6.293 2.497 -13.018 1.00 90.88 88 ASP A N 1
ATOM 664 C CA . ASP A 1 88 ? -5.701 2.573 -14.359 1.00 90.88 88 ASP A CA 1
ATOM 665 C C . ASP A 1 88 ? -6.550 3.304 -15.424 1.00 90.88 88 ASP A C 1
ATOM 667 O O . ASP A 1 88 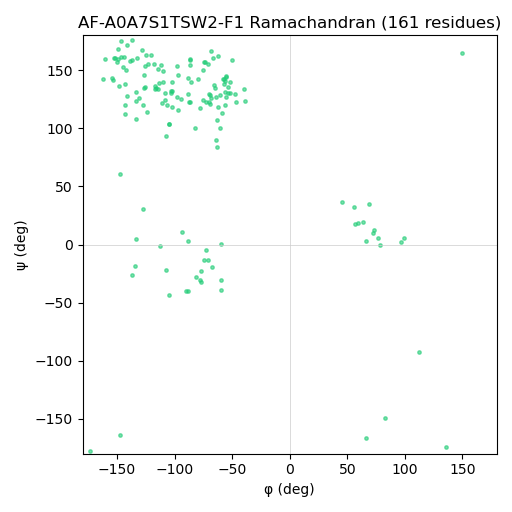? -7.679 3.760 -15.235 1.00 90.88 88 ASP A O 1
ATOM 671 N N . ILE A 1 89 ? -5.969 3.446 -16.621 1.00 91.75 89 ILE A N 1
ATOM 672 C CA . ILE A 1 89 ? -6.733 3.760 -17.826 1.00 91.75 89 ILE A CA 1
ATOM 673 C C . ILE A 1 89 ? -7.697 2.607 -18.110 1.00 91.75 89 ILE A C 1
ATOM 675 O O . ILE A 1 89 ? -7.327 1.599 -18.716 1.00 91.75 89 ILE A O 1
ATOM 679 N N . GLY A 1 90 ? -8.974 2.866 -17.852 1.00 90.00 90 GLY A N 1
ATOM 680 C CA . GLY A 1 90 ? -10.067 2.024 -18.306 1.00 90.00 90 GLY A CA 1
ATOM 681 C C . GLY A 1 90 ? -10.770 1.333 -17.155 1.00 90.00 90 GLY A C 1
ATOM 682 O O . GLY A 1 90 ? -11.774 1.853 -16.677 1.00 90.00 90 GLY A O 1
ATOM 683 N N . VAL A 1 91 ? -10.331 0.125 -16.825 1.00 85.81 91 VAL A N 1
ATOM 684 C CA . VAL A 1 91 ? -10.969 -0.732 -15.825 1.00 85.81 91 VAL A CA 1
ATOM 685 C C . VAL A 1 91 ? -9.886 -1.141 -14.858 1.00 85.81 91 VAL A C 1
ATOM 687 O O . VAL A 1 91 ? -8.983 -1.844 -15.294 1.00 85.81 91 VAL A O 1
ATOM 690 N N . ASP A 1 92 ? -10.067 -0.798 -13.586 1.00 86.44 92 ASP A N 1
ATOM 691 C CA . ASP A 1 92 ? -9.116 -1.061 -12.508 1.00 86.44 92 ASP A CA 1
ATOM 692 C C . ASP A 1 92 ? -8.916 -2.575 -12.305 1.00 86.44 92 ASP A C 1
ATOM 694 O O . ASP A 1 92 ? -9.596 -3.235 -11.512 1.00 86.44 92 ASP A O 1
ATOM 698 N N . ASP A 1 93 ? -8.031 -3.162 -13.116 1.00 90.62 93 ASP A N 1
ATOM 699 C CA . ASP A 1 93 ? -7.811 -4.601 -13.211 1.00 90.62 93 ASP A CA 1
ATOM 700 C C . ASP A 1 93 ? -6.425 -5.006 -12.710 1.00 90.62 93 ASP A C 1
ATOM 702 O O . ASP A 1 93 ? -5.381 -4.416 -13.000 1.00 90.62 93 ASP A O 1
ATOM 706 N N . GLY A 1 94 ? -6.402 -6.114 -11.975 1.00 93.50 94 GLY A N 1
ATOM 707 C CA . GLY A 1 94 ? -5.190 -6.604 -11.342 1.00 93.50 94 GLY A CA 1
ATOM 708 C C . GLY A 1 94 ? -4.704 -5.706 -10.207 1.00 93.50 94 GLY A C 1
ATOM 709 O O . GLY A 1 94 ? -3.489 -5.600 -10.024 1.00 93.50 94 GLY A O 1
ATOM 710 N N . GLU A 1 95 ? -5.616 -5.101 -9.455 1.00 97.44 95 GLU A N 1
ATOM 711 C CA . GLU A 1 95 ? -5.334 -4.410 -8.198 1.00 97.44 95 GLU A CA 1
ATOM 712 C C . GLU A 1 95 ? -4.620 -5.323 -7.196 1.00 97.44 95 GLU A C 1
ATOM 714 O O . GLU A 1 95 ? -4.839 -6.542 -7.134 1.00 97.44 95 GLU A O 1
ATOM 719 N N . PHE A 1 96 ? -3.714 -4.735 -6.422 1.00 98.38 96 PHE A N 1
ATOM 720 C CA . PHE A 1 96 ? -2.941 -5.463 -5.424 1.00 98.38 96 PHE A CA 1
ATOM 721 C C . PHE A 1 96 ? -2.350 -4.524 -4.378 1.00 98.38 96 PHE A C 1
ATOM 723 O O . PHE A 1 96 ? -2.138 -3.340 -4.638 1.00 98.38 96 PHE A O 1
ATOM 730 N N . ILE A 1 97 ? -2.008 -5.100 -3.230 1.00 98.56 97 ILE A N 1
ATOM 731 C CA . ILE A 1 97 ? -1.152 -4.484 -2.219 1.00 98.56 97 ILE A CA 1
ATOM 732 C C . ILE A 1 97 ? -0.019 -5.456 -1.913 1.00 98.56 97 ILE A C 1
ATOM 734 O O . ILE A 1 97 ? -0.233 -6.655 -1.737 1.00 98.56 97 ILE A O 1
ATOM 738 N N . GLU A 1 98 ? 1.193 -4.937 -1.852 1.00 97.56 98 GLU A N 1
ATOM 739 C CA . GLU A 1 98 ? 2.394 -5.651 -1.475 1.00 97.56 98 GLU A CA 1
ATOM 740 C C . GLU A 1 98 ? 2.980 -5.063 -0.196 1.00 97.56 98 GLU A C 1
ATOM 742 O O . GLU A 1 98 ? 3.139 -3.847 -0.054 1.00 97.56 98 GLU A O 1
ATOM 747 N N . VAL A 1 99 ? 3.362 -5.954 0.711 1.00 96.44 99 VAL A N 1
ATOM 748 C CA . VAL A 1 99 ? 4.168 -5.624 1.883 1.00 96.44 99 VAL A CA 1
ATOM 749 C C . VAL A 1 99 ? 5.567 -6.211 1.748 1.00 96.44 99 VAL A C 1
ATOM 751 O O . VAL A 1 99 ? 5.749 -7.273 1.149 1.00 96.44 99 VAL A O 1
ATOM 754 N N . ALA A 1 100 ? 6.550 -5.537 2.336 1.00 94.44 100 ALA A N 1
ATOM 755 C CA . ALA A 1 100 ? 7.921 -6.020 2.440 1.00 94.44 100 ALA A CA 1
ATOM 756 C C . ALA A 1 100 ? 8.390 -6.005 3.896 1.00 94.44 100 ALA A C 1
ATOM 758 O O . ALA A 1 100 ? 7.902 -5.227 4.716 1.00 94.44 100 ALA A O 1
ATOM 759 N N . GLY A 1 101 ? 9.341 -6.875 4.225 1.00 92.06 101 GLY A N 1
ATOM 760 C CA . GLY A 1 101 ? 9.871 -6.996 5.580 1.00 92.06 101 GLY A CA 1
ATOM 761 C C . GLY A 1 101 ? 11.051 -7.954 5.665 1.00 92.06 101 GLY A C 1
ATOM 762 O O . GLY A 1 101 ? 11.507 -8.508 4.660 1.00 92.06 101 GLY A O 1
ATOM 763 N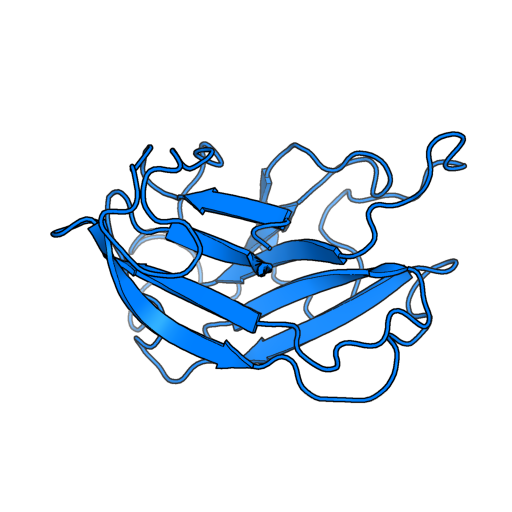 N . ASN A 1 102 ? 11.557 -8.156 6.881 1.00 89.31 102 ASN A N 1
ATOM 764 C CA . ASN A 1 102 ? 12.628 -9.121 7.121 1.00 89.31 102 ASN A CA 1
ATOM 765 C C . ASN A 1 102 ? 12.223 -10.528 6.652 1.00 89.31 102 ASN A C 1
ATOM 767 O O . ASN A 1 102 ? 11.093 -10.978 6.851 1.00 89.31 102 ASN A O 1
ATOM 771 N N . ILE A 1 103 ? 13.178 -11.267 6.083 1.00 88.06 103 ILE A N 1
ATOM 772 C CA . ILE A 1 103 ? 13.018 -12.711 5.898 1.00 88.06 103 ILE A CA 1
ATOM 773 C C . ILE A 1 103 ? 12.615 -13.349 7.235 1.00 88.06 103 ILE A C 1
ATOM 775 O O . ILE A 1 103 ? 13.167 -13.053 8.295 1.00 88.06 103 ILE A O 1
ATOM 779 N N . ASN A 1 104 ? 11.702 -14.304 7.152 1.00 88.25 104 ASN A N 1
ATOM 780 C CA . ASN A 1 104 ? 11.136 -15.062 8.250 1.00 88.25 104 ASN A CA 1
ATOM 781 C C . ASN A 1 104 ? 10.169 -14.281 9.150 1.00 88.25 104 ASN A C 1
ATOM 783 O O . ASN A 1 104 ? 9.770 -14.827 10.180 1.00 88.25 104 ASN A O 1
ATOM 787 N N . THR A 1 105 ? 9.752 -13.063 8.782 1.00 91.19 105 THR A N 1
ATOM 788 C CA . THR A 1 105 ? 8.590 -12.435 9.426 1.00 91.19 105 THR A CA 1
ATOM 789 C C . THR A 1 105 ? 7.379 -13.341 9.222 1.00 91.19 105 THR A C 1
ATOM 791 O O . THR A 1 105 ? 6.949 -13.554 8.088 1.00 91.19 105 THR A O 1
ATOM 794 N N . ASP A 1 106 ? 6.869 -13.908 10.316 1.00 92.19 106 ASP A N 1
ATOM 795 C CA . ASP A 1 106 ? 5.626 -14.675 10.343 1.00 92.19 106 ASP A CA 1
ATOM 796 C C . ASP A 1 106 ? 4.448 -13.709 10.203 1.00 92.19 106 ASP A C 1
ATOM 798 O O . ASP A 1 106 ? 4.314 -12.767 10.987 1.00 92.19 106 ASP A O 1
ATOM 802 N N . LEU A 1 107 ? 3.623 -13.937 9.182 1.00 93.44 107 LEU A N 1
ATOM 803 C CA . LEU A 1 107 ? 2.470 -13.097 8.881 1.00 93.44 107 LEU A CA 1
ATOM 804 C C . LEU A 1 107 ? 1.209 -13.542 9.628 1.00 93.44 107 LEU A C 1
ATOM 806 O O . LEU A 1 107 ? 0.158 -12.941 9.445 1.00 93.44 107 LEU A O 1
ATOM 810 N N . THR A 1 108 ? 1.293 -14.563 10.485 1.00 92.25 108 THR A N 1
ATOM 811 C CA . THR A 1 108 ? 0.179 -14.960 11.352 1.00 92.25 108 THR A CA 1
ATOM 812 C C . THR A 1 108 ? -0.356 -13.752 12.127 1.00 92.25 108 THR A C 1
ATOM 814 O O . THR A 1 108 ? 0.408 -13.010 12.740 1.00 92.25 108 THR A O 1
ATOM 817 N N . ASP 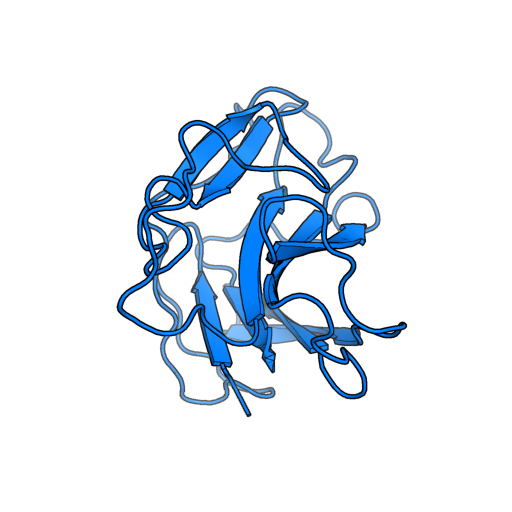A 1 109 ? -1.677 -13.575 12.084 1.00 91.56 109 ASP A N 1
ATOM 818 C CA . ASP A 1 109 ? -2.443 -12.484 12.705 1.00 91.56 109 ASP A CA 1
ATOM 819 C C . ASP A 1 109 ? -2.207 -11.068 12.144 1.00 91.56 109 ASP A C 1
ATOM 821 O O . ASP A 1 109 ? -2.847 -10.126 12.615 1.00 91.56 109 ASP A O 1
ATOM 825 N N . TRP A 1 110 ? -1.381 -10.902 11.107 1.00 95.94 110 TRP A N 1
ATOM 826 C CA . TRP A 1 110 ? -1.280 -9.626 10.397 1.00 95.94 110 TRP A CA 1
ATOM 827 C C . TRP A 1 110 ? -2.486 -9.396 9.490 1.00 95.94 110 TRP A C 1
ATOM 829 O O . TRP A 1 110 ? -3.076 -10.329 8.934 1.00 95.94 110 TRP A O 1
ATOM 839 N N . SER A 1 111 ? -2.840 -8.130 9.281 1.00 97.00 111 SER A N 1
ATOM 840 C CA . SER A 1 111 ? -3.899 -7.772 8.335 1.00 97.00 111 SER A CA 1
ATOM 841 C C . SER A 1 111 ? -3.697 -6.412 7.680 1.00 97.00 111 SER A C 1
ATOM 843 O O . SER A 1 111 ? -2.967 -5.559 8.182 1.00 97.00 111 SER A O 1
ATOM 845 N N . ILE A 1 112 ? -4.369 -6.227 6.547 1.00 98.56 112 ILE A N 1
ATOM 846 C CA . ILE A 1 112 ? -4.514 -4.953 5.850 1.00 98.56 112 ILE A CA 1
ATOM 847 C C . ILE A 1 112 ? -5.975 -4.525 5.979 1.00 98.56 112 ILE A C 1
ATOM 849 O O . ILE A 1 112 ? -6.861 -5.255 5.543 1.00 98.56 112 ILE A O 1
ATOM 853 N N . ALA A 1 113 ? -6.230 -3.355 6.556 1.00 98.62 113 ALA A N 1
ATOM 854 C CA . ALA A 1 113 ? -7.552 -2.737 6.600 1.00 98.62 113 ALA A CA 1
ATOM 855 C C . ALA A 1 113 ? -7.644 -1.625 5.546 1.00 98.62 113 ALA A C 1
ATOM 857 O O . ALA A 1 113 ? -6.742 -0.789 5.464 1.00 98.62 113 ALA A O 1
ATOM 858 N N . LEU A 1 114 ? -8.718 -1.619 4.754 1.00 98.75 114 LEU A N 1
ATOM 859 C CA . LEU A 1 114 ? -8.970 -0.620 3.715 1.00 98.75 114 LEU A CA 1
ATOM 860 C C . LEU A 1 114 ? -10.021 0.384 4.195 1.00 98.75 114 LEU A C 1
ATOM 862 O O . LEU A 1 114 ? -11.069 -0.013 4.706 1.00 98.75 114 LEU A O 1
ATOM 866 N N . TYR A 1 115 ? -9.737 1.668 4.015 1.00 98.75 115 TYR A N 1
ATOM 867 C CA . TYR A 1 115 ? -10.522 2.791 4.512 1.00 98.75 115 TYR A CA 1
ATOM 868 C C . TYR A 1 115 ? -11.080 3.629 3.367 1.00 98.75 115 TYR A C 1
ATOM 870 O O . TYR A 1 115 ? -10.361 3.930 2.417 1.00 98.75 115 TYR A O 1
ATOM 878 N N . ASN A 1 116 ? -12.352 4.004 3.490 1.00 98.19 116 ASN A N 1
ATOM 879 C CA . ASN A 1 116 ? -13.101 4.793 2.519 1.00 98.19 116 ASN A CA 1
ATOM 880 C C . ASN A 1 116 ? -13.044 6.279 2.889 1.00 98.19 116 ASN A C 1
ATOM 882 O O . ASN A 1 116 ? -13.450 6.666 3.983 1.00 98.19 116 ASN A O 1
ATOM 886 N N . GLY A 1 117 ? -12.602 7.125 1.968 1.00 96.75 117 GLY A N 1
ATOM 887 C CA . GLY A 1 117 ? -12.470 8.567 2.152 1.00 96.75 117 GLY A CA 1
ATOM 888 C C . GLY A 1 117 ? -13.777 9.343 2.223 1.00 96.75 117 GLY A C 1
ATOM 889 O O . GLY A 1 117 ? -13.786 10.510 2.608 1.00 96.75 117 GLY A O 1
ATOM 890 N N . ASN A 1 118 ? -14.905 8.735 1.848 1.00 96.94 118 ASN A N 1
ATOM 891 C CA . ASN A 1 118 ? -16.202 9.404 1.910 1.00 96.94 118 ASN A CA 1
ATOM 892 C C . ASN A 1 118 ? -16.772 9.475 3.337 1.00 96.94 118 ASN A C 1
ATOM 894 O O . ASN A 1 118 ? -17.517 10.405 3.654 1.00 96.94 118 ASN A O 1
ATOM 898 N N . ASP A 1 119 ? -16.483 8.484 4.178 1.00 97.19 119 ASP A N 1
ATOM 899 C CA . ASP A 1 119 ? -16.995 8.396 5.552 1.00 97.19 119 ASP A CA 1
ATOM 900 C C . ASP A 1 119 ? -15.930 8.054 6.603 1.00 97.19 119 ASP A C 1
ATOM 902 O O . ASP A 1 119 ? -16.262 7.919 7.783 1.00 97.19 119 ASP A O 1
ATOM 906 N N . ASP A 1 120 ? -14.667 7.965 6.185 1.00 98.00 120 ASP A N 1
ATOM 907 C CA . ASP A 1 120 ? -13.503 7.606 6.988 1.00 98.00 120 ASP A CA 1
ATOM 908 C C . ASP A 1 120 ? -13.593 6.210 7.641 1.00 98.00 120 ASP A C 1
ATOM 910 O O . ASP A 1 120 ? -12.871 5.929 8.605 1.00 98.00 120 ASP A O 1
ATOM 914 N N . GLN A 1 121 ? -14.474 5.324 7.156 1.00 98.44 121 GLN A N 1
ATOM 915 C CA . GLN A 1 121 ? -14.703 3.999 7.745 1.00 98.44 121 GLN A CA 1
ATOM 916 C C . GLN A 1 121 ? -13.943 2.884 7.029 1.00 98.44 121 GLN A C 1
ATOM 918 O O . GLN A 1 121 ? -13.656 2.951 5.832 1.00 98.44 121 GLN A O 1
ATOM 923 N N . VAL A 1 122 ? -13.647 1.819 7.772 1.00 98.50 122 VAL A N 1
ATOM 924 C CA . VAL A 1 122 ? -13.124 0.572 7.218 1.00 98.50 122 VAL A CA 1
ATOM 925 C C . VAL A 1 122 ? -14.204 -0.117 6.379 1.00 98.50 122 VAL A C 1
ATOM 927 O O . VAL A 1 122 ? -15.306 -0.381 6.862 1.00 98.50 122 VAL A O 1
ATOM 930 N N . TYR A 1 123 ? -13.898 -0.437 5.121 1.00 98.19 123 TYR A N 1
ATOM 931 C CA . TYR A 1 123 ? -14.827 -1.157 4.238 1.00 98.19 123 TYR A CA 1
ATOM 932 C C . TYR A 1 123 ? -14.421 -2.609 3.985 1.00 98.19 123 TYR A C 1
ATOM 934 O O . TYR A 1 123 ? -15.281 -3.426 3.653 1.00 98.19 123 TYR A O 1
ATOM 942 N N . ASP A 1 124 ? -13.142 -2.944 4.164 1.00 98.25 124 ASP A N 1
ATOM 943 C CA . ASP A 1 124 ? -12.651 -4.317 4.066 1.00 98.25 124 ASP A CA 1
ATOM 944 C C . ASP A 1 124 ? -11.436 -4.546 4.976 1.00 98.25 124 ASP A C 1
ATOM 946 O O . ASP A 1 124 ? -10.733 -3.616 5.382 1.00 98.25 124 ASP A O 1
ATOM 950 N N . THR A 1 125 ? -11.186 -5.801 5.335 1.00 97.88 125 THR A N 1
ATOM 951 C CA . THR A 1 125 ? -9.987 -6.214 6.066 1.00 97.88 125 THR A CA 1
ATOM 952 C C . THR A 1 125 ? -9.522 -7.575 5.576 1.00 97.88 125 THR A C 1
ATOM 954 O O . THR A 1 125 ? -10.223 -8.578 5.712 1.00 97.88 125 THR A O 1
ATOM 957 N N . VAL A 1 126 ? -8.295 -7.620 5.064 1.00 97.12 126 VAL A N 1
ATOM 958 C CA . VAL A 1 126 ? -7.675 -8.828 4.527 1.00 97.12 126 VAL A CA 1
ATOM 959 C C . VAL A 1 126 ? -6.615 -9.337 5.490 1.00 97.12 126 VAL A C 1
ATOM 961 O O . VAL A 1 126 ? -5.635 -8.650 5.772 1.00 97.12 126 VAL A O 1
ATOM 964 N N . SER A 1 127 ? -6.780 -10.564 5.981 1.00 95.94 127 SER A N 1
ATOM 965 C CA . SER A 1 127 ? -5.734 -11.236 6.753 1.00 95.94 127 SER A CA 1
ATOM 966 C C . SER A 1 127 ? -4.563 -11.611 5.847 1.00 95.94 127 SER A C 1
ATOM 968 O O . SER A 1 127 ? -4.743 -12.263 4.817 1.00 95.94 127 SER A O 1
ATOM 970 N N . LEU A 1 128 ? -3.351 -11.252 6.262 1.00 93.75 128 LEU A N 1
ATOM 971 C CA . LEU A 1 128 ? -2.139 -11.833 5.710 1.00 93.75 128 LEU A CA 1
ATOM 972 C C . LEU A 1 128 ? -2.007 -13.206 6.364 1.00 93.75 128 LEU A C 1
ATOM 974 O O . LEU A 1 128 ? -1.954 -13.329 7.580 1.00 93.75 128 LEU A O 1
ATOM 978 N N . THR A 1 129 ? -2.059 -14.271 5.578 1.00 81.81 129 THR A N 1
ATOM 979 C CA . THR A 1 129 ? -1.970 -15.627 6.123 1.00 81.81 129 THR A CA 1
ATOM 980 C C . THR A 1 129 ? -0.942 -16.390 5.335 1.00 81.81 129 THR A C 1
ATOM 982 O O . THR A 1 129 ? -1.061 -16.500 4.117 1.00 81.81 129 THR A O 1
ATOM 985 N N . GLY A 1 130 ? 0.035 -16.974 6.010 1.00 68.62 130 GLY A N 1
ATOM 986 C CA . GLY A 1 130 ? 1.022 -17.791 5.330 1.00 68.62 130 GLY A CA 1
ATOM 987 C C . GLY A 1 130 ? 2.363 -17.755 6.024 1.00 68.62 130 GLY A C 1
ATOM 988 O O . GLY A 1 130 ? 2.614 -16.924 6.890 1.00 68.62 130 GLY A O 1
ATOM 989 N N . CYS A 1 131 ? 3.197 -18.717 5.642 1.00 68.56 131 CYS A N 1
ATOM 990 C CA . CYS A 1 131 ? 4.539 -18.894 6.163 1.00 68.56 131 CYS A CA 1
ATOM 991 C C . CYS A 1 131 ? 5.360 -17.601 6.136 1.00 68.56 131 CYS A C 1
ATOM 993 O O . CYS A 1 131 ? 5.131 -16.697 5.338 1.00 68.56 131 CYS A O 1
ATOM 995 N N . ALA A 1 132 ? 6.379 -17.610 6.983 1.00 80.75 132 ALA A N 1
ATOM 996 C CA . ALA A 1 132 ? 7.423 -16.614 7.084 1.00 80.75 132 ALA A CA 1
ATOM 997 C C . ALA A 1 132 ? 7.900 -16.080 5.710 1.00 80.75 132 ALA A C 1
ATOM 999 O O . ALA A 1 132 ? 8.165 -16.887 4.813 1.00 80.75 132 ALA A O 1
ATOM 1000 N N . LEU A 1 133 ? 8.042 -14.753 5.563 1.00 88.06 133 LEU A N 1
ATOM 1001 C CA . LEU A 1 133 ? 8.543 -14.117 4.332 1.00 88.06 133 LEU A CA 1
ATOM 1002 C C . LEU A 1 133 ? 9.823 -14.808 3.827 1.00 88.06 133 LEU A C 1
ATOM 1004 O O . LEU A 1 133 ? 10.769 -15.002 4.595 1.00 88.06 133 LEU A O 1
ATOM 1008 N N . SER A 1 134 ? 9.875 -15.176 2.546 1.00 85.19 134 SER A N 1
ATOM 1009 C CA . SER A 1 134 ? 11.068 -15.759 1.919 1.00 85.19 134 SER A CA 1
ATOM 1010 C C . SER A 1 134 ? 12.139 -14.699 1.664 1.00 85.19 134 SER A C 1
ATOM 1012 O O . SER A 1 134 ? 11.857 -13.511 1.582 1.00 85.19 134 SER A O 1
ATOM 1014 N N . ASN A 1 135 ? 13.403 -15.111 1.552 1.00 83.62 135 ASN A N 1
ATOM 1015 C CA . ASN A 1 135 ? 14.464 -14.193 1.141 1.00 83.62 135 ASN A CA 1
ATOM 1016 C C . ASN A 1 135 ? 14.471 -14.085 -0.378 1.00 83.62 135 ASN A C 1
ATOM 1018 O O . ASN A 1 135 ? 15.035 -14.949 -1.050 1.00 83.62 135 ASN A O 1
ATOM 1022 N N . GLU A 1 136 ? 13.882 -13.007 -0.874 1.00 84.31 136 GLU A N 1
ATOM 1023 C CA . GLU A 1 136 ? 13.878 -12.674 -2.293 1.00 84.31 136 GLU A CA 1
ATOM 1024 C C . GLU A 1 136 ? 15.092 -11.811 -2.646 1.00 84.31 136 GLU A C 1
ATOM 1026 O O . GLU A 1 136 ? 15.750 -12.052 -3.659 1.00 84.31 136 GLU A O 1
ATOM 1031 N N . VAL A 1 137 ? 15.463 -10.853 -1.781 1.00 82.81 137 VAL A N 1
ATOM 1032 C CA . VAL A 1 137 ? 16.639 -9.997 -1.997 1.00 82.81 137 VAL A CA 1
ATOM 1033 C C . VAL A 1 137 ? 17.370 -9.679 -0.692 1.00 82.81 137 VAL A C 1
ATOM 1035 O O . VAL A 1 137 ? 16.886 -8.930 0.148 1.00 82.81 137 VAL A O 1
ATOM 1038 N N . MET A 1 138 ? 18.593 -10.203 -0.550 1.00 80.44 138 MET A N 1
ATOM 1039 C CA . MET A 1 138 ? 19.555 -9.888 0.528 1.00 80.44 138 MET A CA 1
ATOM 1040 C C . MET A 1 138 ? 18.972 -9.842 1.959 1.00 80.44 138 MET A C 1
ATOM 1042 O O . MET A 1 138 ? 19.417 -9.050 2.785 1.00 80.44 138 MET A O 1
ATOM 1046 N N . GLY A 1 139 ? 18.021 -10.720 2.274 1.00 85.25 139 GLY A N 1
ATOM 1047 C CA . GLY A 1 139 ? 17.383 -10.819 3.590 1.00 85.25 139 GLY A CA 1
ATOM 1048 C C . GLY A 1 139 ? 16.016 -10.142 3.687 1.00 85.25 139 GLY A C 1
ATOM 1049 O O . GLY A 1 139 ? 15.451 -10.119 4.776 1.00 85.25 139 GLY A O 1
ATOM 1050 N N . VAL A 1 140 ? 15.480 -9.636 2.577 1.00 87.50 140 VAL A N 1
ATOM 1051 C CA . VAL A 1 140 ? 14.138 -9.052 2.486 1.00 87.50 140 VAL A CA 1
ATOM 1052 C C . VAL A 1 140 ? 13.223 -9.952 1.666 1.00 87.50 140 VAL A C 1
ATOM 1054 O O . VAL A 1 140 ? 13.648 -10.529 0.659 1.00 87.50 140 VAL A O 1
ATOM 1057 N N . GLY A 1 141 ? 11.979 -10.069 2.123 1.00 92.19 141 GLY A N 1
A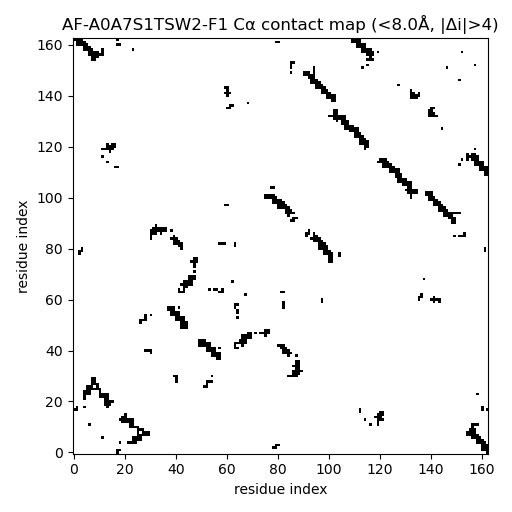TOM 1058 C CA . GLY A 1 141 ? 10.902 -10.760 1.426 1.00 92.19 141 GLY A CA 1
ATOM 1059 C C . GLY A 1 141 ? 9.720 -9.854 1.129 1.00 92.19 141 GLY A C 1
ATOM 1060 O O . GLY A 1 141 ? 9.566 -8.800 1.747 1.00 92.19 141 GLY A O 1
ATOM 1061 N N . PHE A 1 142 ? 8.879 -10.311 0.203 1.00 93.56 142 PHE A N 1
ATOM 1062 C CA . PHE A 1 142 ? 7.686 -9.614 -0.269 1.00 93.56 142 PHE A CA 1
ATOM 1063 C C . PHE A 1 142 ? 6.468 -10.526 -0.145 1.00 93.56 142 PHE A C 1
ATOM 1065 O O . PHE A 1 142 ? 6.568 -11.738 -0.353 1.00 93.56 142 PHE A O 1
ATOM 1072 N N . TYR A 1 143 ? 5.311 -9.948 0.159 1.00 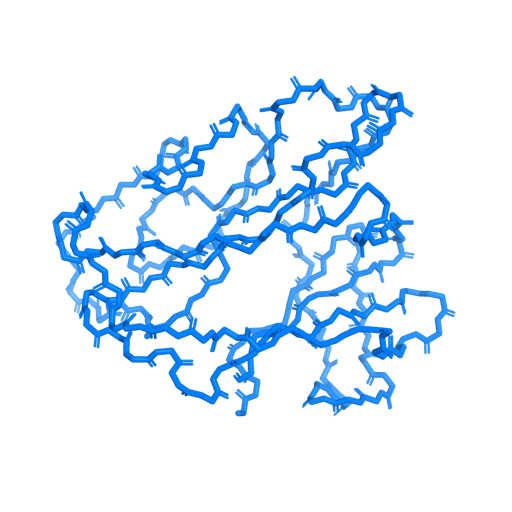95.38 143 TYR A N 1
ATOM 1073 C CA . TYR A 1 143 ? 4.040 -10.661 0.162 1.00 95.38 143 TYR A CA 1
ATOM 1074 C C . TYR A 1 143 ? 2.980 -9.840 -0.561 1.00 95.38 143 TYR A C 1
ATOM 1076 O O . TYR A 1 143 ? 2.714 -8.698 -0.192 1.00 95.38 143 TYR A O 1
ATOM 1084 N N . VAL A 1 144 ? 2.376 -10.438 -1.589 1.00 95.69 144 VAL A N 1
ATOM 1085 C CA . VAL A 1 144 ? 1.424 -9.777 -2.487 1.00 95.69 144 VAL A CA 1
ATOM 1086 C C . VAL A 1 144 ? 0.016 -10.296 -2.223 1.00 95.69 144 VAL A C 1
ATOM 1088 O O . VAL A 1 144 ? -0.251 -11.492 -2.346 1.00 95.69 144 VAL A O 1
ATOM 1091 N N . VAL A 1 145 ? -0.899 -9.378 -1.931 1.00 96.75 145 VAL A N 1
ATOM 1092 C CA . VAL A 1 145 ? -2.342 -9.612 -1.855 1.00 96.75 145 VAL A CA 1
ATOM 1093 C C . VAL A 1 145 ? -2.980 -9.074 -3.127 1.00 96.75 145 VAL A C 1
ATOM 1095 O O . VAL A 1 145 ? -2.889 -7.883 -3.408 1.00 96.75 145 VAL A O 1
ATOM 1098 N N . GLY A 1 146 ? -3.614 -9.948 -3.908 1.00 96.81 146 GLY A N 1
ATOM 1099 C CA . GLY A 1 146 ? -4.413 -9.541 -5.064 1.00 96.81 146 GLY A CA 1
ATOM 1100 C C . GLY A 1 146 ? -5.858 -9.252 -4.669 1.00 96.81 146 GLY A C 1
ATOM 1101 O O . GLY A 1 146 ? -6.421 -9.973 -3.844 1.00 96.81 146 GLY A O 1
ATOM 1102 N N . PHE A 1 147 ? -6.455 -8.246 -5.298 1.00 97.12 147 PHE A N 1
ATOM 1103 C CA . PHE A 1 147 ? -7.854 -7.869 -5.110 1.00 97.12 147 PHE A CA 1
ATOM 1104 C C . PHE A 1 147 ? -8.661 -8.164 -6.385 1.00 97.12 147 PHE A C 1
ATOM 1106 O O . PHE A 1 147 ? -8.085 -8.271 -7.475 1.00 97.12 147 PHE A O 1
ATOM 1113 N N . PRO A 1 148 ? -9.985 -8.384 -6.277 1.00 94.94 148 PRO A N 1
ATOM 1114 C CA . PRO A 1 148 ? -10.849 -8.391 -7.454 1.00 94.94 148 PRO A CA 1
ATOM 1115 C C . PRO A 1 148 ? -10.833 -7.014 -8.132 1.00 94.94 148 PRO A C 1
ATOM 1117 O O . PRO A 1 148 ? -10.474 -6.030 -7.509 1.00 94.94 148 PRO A O 1
ATOM 1120 N N . THR A 1 149 ? -11.264 -6.935 -9.391 1.00 92.88 149 THR A N 1
ATOM 1121 C CA . THR A 1 149 ? -11.443 -5.662 -10.111 1.00 92.88 149 THR A CA 1
ATOM 1122 C C . THR A 1 149 ? -12.341 -4.693 -9.320 1.00 92.88 149 THR A C 1
ATOM 1124 O O . THR A 1 149 ? -13.459 -5.083 -8.960 1.00 92.88 149 THR A O 1
ATOM 1127 N N . ASN A 1 150 ? -11.918 -3.437 -9.124 1.00 89.81 150 ASN A N 1
ATOM 1128 C CA . ASN A 1 150 ? -12.552 -2.448 -8.228 1.00 89.81 150 ASN A CA 1
ATOM 1129 C C . ASN A 1 150 ? -12.691 -2.929 -6.766 1.00 89.81 150 ASN A C 1
ATOM 1131 O O . ASN A 1 150 ? -13.695 -2.649 -6.101 1.00 89.81 150 ASN A O 1
ATOM 1135 N N . GLY A 1 151 ? -11.755 -3.743 -6.290 1.00 94.31 151 GLY A N 1
ATOM 1136 C CA . GLY A 1 151 ? -11.666 -4.199 -4.907 1.00 94.31 151 GLY A CA 1
ATOM 1137 C C . GLY A 1 151 ? -11.005 -3.174 -3.985 1.00 94.31 151 GLY A C 1
ATOM 1138 O O . GLY A 1 151 ? -11.331 -3.144 -2.800 1.00 94.31 151 GLY A O 1
ATOM 1139 N N . ILE A 1 152 ? -10.127 -2.326 -4.521 1.00 97.56 152 ILE A N 1
ATOM 1140 C CA . ILE A 1 152 ? -9.563 -1.157 -3.848 1.00 97.56 152 ILE A CA 1
ATOM 1141 C C . ILE A 1 152 ? -10.264 0.087 -4.398 1.00 97.56 152 ILE A C 1
ATOM 1143 O O . ILE A 1 152 ? -10.423 0.253 -5.602 1.00 97.56 152 ILE A O 1
A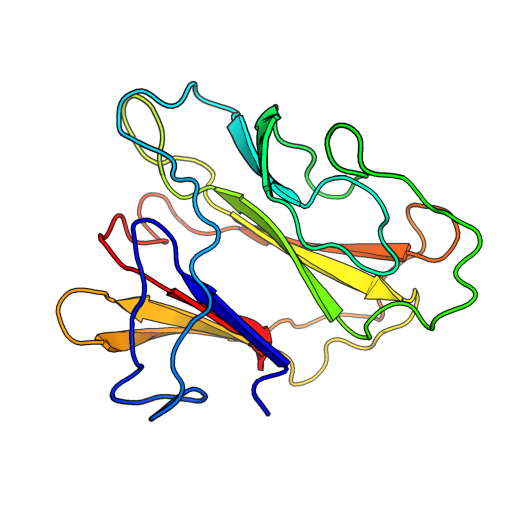TOM 1147 N N . GLN A 1 153 ? -10.744 0.946 -3.505 1.00 96.25 153 GLN A N 1
ATOM 1148 C CA . GLN A 1 153 ? -11.465 2.152 -3.897 1.00 96.25 153 GLN A CA 1
ATOM 1149 C C . GLN A 1 153 ? -10.548 3.215 -4.528 1.00 96.25 153 GLN A C 1
ATOM 1151 O O . GLN A 1 153 ? -9.338 3.253 -4.321 1.00 96.25 153 GLN A O 1
ATOM 1156 N N . ASN A 1 154 ? -11.173 4.063 -5.344 1.00 92.06 154 ASN A N 1
ATOM 1157 C CA . ASN A 1 154 ? -10.591 5.272 -5.906 1.00 92.06 154 ASN A CA 1
ATOM 1158 C C . ASN A 1 154 ? -11.177 6.461 -5.142 1.00 92.06 154 ASN A C 1
ATOM 1160 O O . ASN A 1 154 ? -12.333 6.824 -5.397 1.00 92.06 154 ASN A O 1
ATOM 1164 N N . GLY A 1 155 ? -10.429 7.076 -4.236 1.00 76.38 155 GLY A N 1
ATOM 1165 C CA . GLY A 1 155 ? -10.995 8.097 -3.367 1.00 76.38 155 GLY A CA 1
ATOM 1166 C C . GLY A 1 155 ? -9.970 9.091 -2.861 1.00 76.38 155 GLY A C 1
ATOM 1167 O O . GLY A 1 155 ? -8.840 8.748 -2.527 1.00 76.38 155 GLY A O 1
ATOM 1168 N N . ALA A 1 156 ? -10.432 10.339 -2.762 1.00 88.69 156 ALA A N 1
ATOM 1169 C CA . ALA A 1 156 ? -9.680 11.468 -2.241 1.00 88.69 156 ALA A CA 1
ATOM 1170 C C . ALA A 1 156 ? -10.203 11.873 -0.847 1.00 88.69 156 ALA A C 1
ATOM 1172 O O . ALA A 1 156 ? -11.138 12.683 -0.782 1.00 88.69 156 ALA A O 1
ATOM 1173 N N . PRO A 1 157 ? -9.622 11.362 0.258 1.00 95.81 157 PRO A N 1
ATOM 1174 C CA . PRO A 1 157 ? -8.579 10.331 0.321 1.00 95.81 157 PRO A CA 1
ATOM 1175 C C . PRO A 1 157 ? -9.074 8.983 0.845 1.00 95.81 157 PRO A C 1
ATOM 1177 O O . PRO A 1 157 ? -9.641 8.915 1.929 1.00 95.81 157 PRO A O 1
ATOM 1180 N N . ASP A 1 158 ? -8.764 7.905 0.138 1.00 98.12 158 ASP A N 1
ATOM 1181 C CA . ASP A 1 158 ? -8.836 6.546 0.670 1.00 98.12 158 ASP A CA 1
ATOM 1182 C C . ASP A 1 158 ? -7.526 6.175 1.381 1.00 98.12 158 ASP A C 1
ATOM 1184 O O . ASP A 1 158 ? -6.459 6.761 1.153 1.00 98.12 158 ASP A O 1
ATOM 1188 N N . GLY A 1 159 ? -7.597 5.175 2.262 1.00 98.31 159 GLY A N 1
ATOM 1189 C CA . GLY A 1 159 ? -6.475 4.787 3.111 1.00 98.31 159 GLY A CA 1
ATOM 1190 C C . GLY A 1 159 ? -6.301 3.287 3.268 1.00 98.31 159 GLY A C 1
ATOM 1191 O O . GLY A 1 159 ? -7.234 2.502 3.107 1.00 98.31 159 GLY A O 1
ATOM 1192 N N . ILE A 1 160 ? -5.085 2.882 3.625 1.00 98.62 160 ILE A N 1
ATOM 1193 C CA . ILE A 1 160 ? -4.739 1.499 3.951 1.00 98.62 160 ILE A CA 1
ATOM 1194 C C . ILE A 1 160 ? -3.917 1.451 5.237 1.00 98.62 160 ILE A C 1
ATOM 1196 O O . ILE A 1 160 ? -2.947 2.194 5.408 1.00 98.62 160 ILE A O 1
ATOM 1200 N N . ALA A 1 161 ? -4.317 0.575 6.158 1.00 98.69 161 ALA A N 1
ATOM 1201 C CA . ALA A 1 161 ? -3.635 0.366 7.428 1.00 98.69 161 ALA A CA 1
ATOM 1202 C C . ALA A 1 161 ? -3.088 -1.058 7.533 1.00 98.69 161 ALA A C 1
ATOM 1204 O O . ALA A 1 161 ? -3.799 -2.022 7.256 1.00 98.69 161 ALA A O 1
ATOM 1205 N N . LEU A 1 162 ? -1.839 -1.182 7.973 1.00 97.94 162 LEU A N 1
ATOM 1206 C CA . LEU A 1 162 ? -1.185 -2.444 8.306 1.00 97.94 162 LEU A CA 1
ATOM 1207 C C . LEU A 1 162 ? -1.261 -2.663 9.822 1.00 97.94 162 LEU A C 1
ATOM 1209 O O . LEU A 1 162 ? -0.891 -1.764 10.586 1.00 97.94 162 LEU A O 1
ATOM 1213 N N . VAL A 1 163 ? -1.760 -3.824 10.259 1.00 95.69 163 VAL A N 1
ATOM 1214 C CA . VAL A 1 163 ? -2.239 -4.061 11.640 1.00 95.69 163 VAL A CA 1
ATOM 1215 C C . VAL A 1 163 ? -1.676 -5.326 12.264 1.00 95.69 163 VAL A C 1
ATOM 1217 O O . VAL A 1 163 ? -1.609 -6.339 11.531 1.00 95.69 163 VAL A O 1
#

Secondary structure (DSSP, 8-state):
--SEEEEESS--B-SSSTTTTPBPEE-S----TTSPTTEEEEEEEETTS--EEEEEE--TTSPPTTEE----SSPPPSEEEEEEE---SSS--S-EEEEEEETT---TT-EEEEEETTTTEEEEEEE--SS----SBTTEEEEEEE--TT-S---TTEEEEE-